Protein AF-A0A7V4HVW3-F1 (afdb_monomer)

Solvent-accessible surface area (backbone atoms only — not comparable to full-atom values): 6099 Å² total; per-residue (Å²): 90,75,37,45,55,62,37,71,52,59,66,69,57,55,30,52,50,31,41,73,73,67,72,41,77,60,75,86,51,74,64,52,60,46,49,56,20,52,52,21,42,48,50,18,51,51,40,50,52,54,52,58,45,63,77,43,50,78,86,35,41,72,56,53,45,50,53,14,54,50,30,31,54,49,13,52,50,43,32,53,48,29,62,72,75,63,51,58,67,75,52,33,66,45,56,12,51,50,41,21,51,51,12,51,51,48,39,61,54,57,69,74,50,83,132

Mean predicted aligned error: 3.51 Å

Sequence (115 aa):
MSALVPAVMPLAWMDAIHRWLGLGELPEGPIVSYLTRSLSAMYAMHGAIVYFVSLDVRRYLPVVKCLGCLAVAFGGGMLVLDAAIGMPTAWTVCEGPIVMAIGVIVLALARRLPA

Secondary structure (DSSP, 8-state):
-TT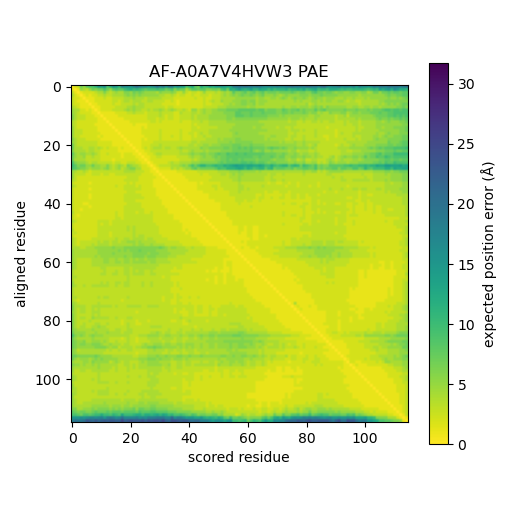HHHHHS-HHHHHHHHHHTT--SPPPSHHHHHHHHHHHHHHHHHHHHHHHHHTTTTTTHHHHHHHHHHHHHHHHHHHHHHHHHT--HHHHHHHHHHHHHHHHHHHHHHTTS--

Foldseek 3Di:
DVLQCQLPDDVVVVQVVCVVLVVHGQDDDPVSNCCRNVVSVVVVVVVVVVVVCVVPCQVCLVVLLVQLVVLLVVLVVQLVVCVVVVPDPVCSCCRSVVSNVVSVVSNVVSVVDDD

Radius of gyration: 16.68 Å; Cα contacts (8 Å, |Δi|>4): 97; chains: 1; bounding box: 31×27×46 Å

Structure (mmCIF, N/CA/C/O backbone):
data_AF-A0A7V4HVW3-F1
#
_entry.id   AF-A0A7V4HVW3-F1
#
loop_
_atom_site.group_PDB
_atom_site.id
_atom_site.type_symbol
_atom_site.label_atom_id
_atom_site.label_alt_id
_atom_site.label_comp_id
_atom_site.label_asym_id
_atom_site.label_entity_id
_atom_site.label_seq_id
_atom_site.pdbx_PDB_ins_code
_atom_site.Cartn_x
_atom_site.Cartn_y
_atom_site.Cartn_z
_atom_site.occupancy
_atom_site.B_iso_or_equiv
_atom_site.auth_seq_id
_atom_site.auth_comp_id
_atom_site.auth_asym_id
_atom_site.auth_atom_id
_atom_site.pdbx_PDB_model_num
ATOM 1 N N . MET A 1 1 ? -9.940 -6.973 -2.864 1.00 63.88 1 MET A N 1
ATOM 2 C CA . MET A 1 1 ? -9.783 -8.235 -3.627 1.00 63.88 1 MET A CA 1
ATOM 3 C C . MET A 1 1 ? -9.499 -8.027 -5.117 1.00 63.88 1 MET A C 1
ATOM 5 O O . MET A 1 1 ? -9.009 -8.956 -5.742 1.00 63.88 1 MET A O 1
ATOM 9 N N . SER A 1 2 ? -9.718 -6.835 -5.688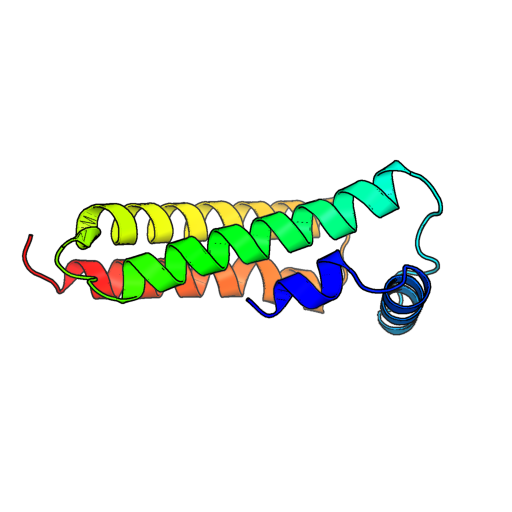 1.00 78.56 2 SER A N 1
ATOM 10 C CA . SER A 1 2 ? -9.377 -6.520 -7.091 1.00 78.56 2 SER A CA 1
ATOM 11 C C . SER A 1 2 ? -7.908 -6.787 -7.458 1.00 78.56 2 SER A C 1
ATOM 13 O O . SER A 1 2 ? -7.628 -7.177 -8.586 1.00 78.56 2 SER A O 1
ATOM 15 N N . ALA A 1 3 ? -6.985 -6.674 -6.496 1.00 89.06 3 ALA A N 1
ATOM 16 C CA . ALA A 1 3 ? -5.560 -6.967 -6.675 1.00 89.06 3 ALA A CA 1
ATOM 17 C C . ALA A 1 3 ? -5.237 -8.436 -7.042 1.00 89.06 3 ALA A C 1
ATOM 19 O O . ALA A 1 3 ? -4.127 -8.717 -7.481 1.00 89.06 3 ALA A O 1
ATOM 20 N N . LEU A 1 4 ? -6.192 -9.372 -6.939 1.00 90.56 4 LEU A N 1
ATOM 21 C CA . LEU A 1 4 ? -5.999 -10.738 -7.446 1.00 90.56 4 LEU A CA 1
ATOM 22 C C . LEU A 1 4 ? -5.848 -10.779 -8.969 1.00 90.56 4 LEU A C 1
ATOM 24 O O . LEU A 1 4 ? -5.120 -11.625 -9.476 1.00 90.56 4 LEU A O 1
ATOM 28 N N . VAL A 1 5 ? -6.500 -9.866 -9.697 1.00 92.00 5 VAL A N 1
ATOM 29 C CA . VAL A 1 5 ? -6.430 -9.843 -11.164 1.00 92.00 5 VAL A CA 1
ATOM 30 C C . VAL A 1 5 ? -4.989 -9.571 -11.628 1.00 92.00 5 VAL A C 1
ATOM 32 O O . VAL A 1 5 ? -4.455 -10.390 -12.376 1.00 92.00 5 VAL A O 1
ATOM 35 N N . PRO A 1 6 ? -4.294 -8.528 -11.128 1.00 91.25 6 PRO A N 1
ATOM 36 C CA . PRO A 1 6 ? -2.866 -8.348 -11.377 1.00 91.25 6 PRO A CA 1
ATOM 37 C C . PRO A 1 6 ? -1.960 -9.507 -10.963 1.00 91.25 6 PRO A C 1
ATOM 39 O O . PRO A 1 6 ? -0.938 -9.727 -11.606 1.00 91.25 6 PRO A O 1
ATOM 42 N N . ALA A 1 7 ? -2.326 -10.293 -9.950 1.00 93.00 7 ALA A N 1
ATOM 43 C CA . ALA A 1 7 ? -1.502 -11.425 -9.525 1.00 93.00 7 ALA A CA 1
ATOM 44 C C . ALA A 1 7 ? -1.427 -12.550 -10.576 1.00 93.00 7 ALA A C 1
ATOM 46 O O . ALA A 1 7 ? -0.433 -13.274 -10.629 1.00 93.00 7 ALA A O 1
ATOM 47 N N . VAL A 1 8 ? -2.455 -12.689 -11.420 1.00 93.12 8 VAL A N 1
ATOM 48 C CA . VAL A 1 8 ? -2.560 -13.773 -12.415 1.00 93.12 8 VAL A CA 1
ATOM 49 C C . VAL A 1 8 ? -2.560 -13.285 -13.862 1.00 93.12 8 VAL A C 1
ATOM 51 O O . VAL A 1 8 ? -2.518 -14.105 -14.777 1.00 93.12 8 VAL A O 1
ATOM 54 N N . MET A 1 9 ? -2.602 -11.970 -14.094 1.00 93.00 9 MET A N 1
ATOM 55 C CA . MET A 1 9 ? -2.677 -11.440 -15.453 1.00 93.00 9 MET A CA 1
ATOM 56 C C . MET A 1 9 ? -1.404 -11.736 -16.280 1.00 93.00 9 MET A C 1
ATOM 58 O O . MET A 1 9 ? -0.305 -11.900 -15.725 1.00 93.00 9 MET A O 1
ATOM 62 N N . PRO A 1 10 ? -1.520 -11.781 -17.621 1.00 92.56 10 PRO A N 1
ATOM 63 C CA . PRO A 1 10 ? -0.370 -11.913 -18.510 1.00 92.56 10 PRO A CA 1
ATOM 64 C C . PRO A 1 10 ? 0.622 -10.754 -18.351 1.00 92.56 10 PRO A C 1
ATOM 66 O O . PRO A 1 10 ? 0.221 -9.600 -18.217 1.00 92.56 10 PRO A O 1
ATOM 69 N N . LEU A 1 11 ? 1.926 -11.045 -18.448 1.00 90.12 11 LEU A N 1
ATOM 70 C CA . LEU A 1 11 ? 2.967 -10.008 -18.370 1.00 90.12 11 LEU A CA 1
ATOM 71 C C . LEU A 1 11 ? 2.820 -8.968 -19.494 1.00 90.12 11 LEU A C 1
ATOM 73 O O . LEU A 1 11 ? 3.046 -7.788 -19.265 1.00 90.12 11 LEU A O 1
ATOM 77 N N . ALA A 1 12 ? 2.336 -9.389 -20.667 1.00 92.38 12 ALA A N 1
ATOM 78 C CA . ALA A 1 12 ? 2.042 -8.502 -21.791 1.00 92.38 12 ALA A CA 1
ATOM 79 C C . ALA A 1 12 ? 1.018 -7.402 -21.449 1.00 92.38 12 ALA A C 1
ATOM 81 O O . ALA A 1 12 ? 1.092 -6.306 -21.993 1.00 92.38 12 ALA A O 1
ATOM 82 N N . TRP A 1 13 ? 0.069 -7.663 -20.541 1.00 94.62 13 TRP A N 1
ATOM 83 C CA . TRP A 1 13 ? -0.884 -6.638 -20.100 1.00 94.62 13 TRP A CA 1
ATOM 84 C C . TRP A 1 13 ? -0.213 -5.616 -19.182 1.00 94.62 13 TRP A C 1
ATOM 86 O O . TRP A 1 13 ? -0.454 -4.420 -19.320 1.00 94.62 13 TRP A O 1
ATOM 96 N N . MET A 1 14 ? 0.660 -6.076 -18.281 1.00 93.75 14 MET A N 1
ATOM 97 C CA . MET A 1 14 ? 1.455 -5.191 -17.423 1.00 93.75 14 MET A CA 1
ATOM 98 C C . MET A 1 14 ? 2.382 -4.306 -18.260 1.00 93.75 14 MET A C 1
ATOM 100 O O . MET A 1 14 ? 2.461 -3.106 -18.025 1.00 93.75 14 MET A O 1
ATOM 104 N N . ASP A 1 15 ? 3.029 -4.887 -19.267 1.00 95.19 15 ASP A N 1
ATOM 105 C CA . ASP A 1 15 ? 3.908 -4.186 -20.202 1.00 95.19 15 ASP A CA 1
ATOM 106 C C . ASP A 1 15 ? 3.147 -3.163 -21.065 1.00 95.19 15 ASP A C 1
ATOM 108 O O . ASP A 1 15 ? 3.576 -2.018 -21.208 1.00 95.19 15 ASP A O 1
ATOM 112 N N . ALA A 1 16 ? 1.949 -3.508 -21.549 1.00 95.38 16 ALA A N 1
ATOM 113 C CA . ALA A 1 16 ? 1.076 -2.554 -22.233 1.00 95.38 16 ALA A CA 1
ATOM 114 C C . ALA A 1 16 ? 0.705 -1.353 -21.341 1.00 95.38 16 ALA A C 1
ATOM 116 O O . ALA A 1 16 ? 0.735 -0.214 -21.809 1.00 95.38 16 ALA A O 1
ATOM 117 N N . ILE A 1 17 ? 0.402 -1.586 -20.058 1.00 92.69 17 ILE A N 1
ATOM 118 C CA . ILE A 1 17 ? 0.124 -0.515 -19.086 1.00 92.69 17 ILE A CA 1
ATOM 119 C C . ILE A 1 17 ? 1.382 0.322 -18.821 1.00 92.69 17 ILE A C 1
ATOM 121 O O . ILE A 1 17 ? 1.298 1.546 -18.807 1.00 92.69 17 ILE A O 1
ATOM 125 N N . HIS A 1 18 ? 2.543 -0.313 -18.651 1.00 93.50 18 HIS A N 1
ATOM 126 C CA . HIS A 1 18 ? 3.823 0.363 -18.425 1.00 93.50 18 HIS A CA 1
ATOM 127 C C . HIS A 1 18 ? 4.160 1.324 -19.579 1.00 93.50 18 HIS A C 1
ATOM 129 O O . HIS A 1 18 ? 4.457 2.499 -19.342 1.00 93.50 18 HIS A O 1
ATOM 135 N N . ARG A 1 19 ? 3.984 0.877 -20.832 1.00 95.19 19 ARG A N 1
ATOM 136 C CA . ARG A 1 19 ? 4.130 1.730 -22.023 1.00 95.19 19 ARG A CA 1
ATOM 137 C C . ARG A 1 19 ? 3.081 2.839 -22.080 1.00 95.19 19 ARG A C 1
ATOM 139 O O . ARG A 1 19 ? 3.428 3.982 -22.366 1.00 95.19 19 ARG A O 1
ATOM 146 N N . TRP A 1 20 ? 1.816 2.528 -21.793 1.00 93.44 20 TRP A N 1
ATOM 147 C CA . TRP A 1 20 ? 0.728 3.515 -21.795 1.00 93.44 20 TRP A CA 1
ATOM 148 C C . TRP A 1 20 ? 0.940 4.632 -20.761 1.00 93.44 20 TRP A C 1
ATOM 150 O O . TRP A 1 20 ? 0.651 5.792 -21.044 1.00 93.44 20 TRP A O 1
ATOM 160 N N . LEU A 1 21 ? 1.507 4.301 -19.599 1.00 89.62 21 LEU A N 1
ATOM 161 C CA . LEU A 1 21 ? 1.885 5.258 -18.554 1.00 89.62 21 LEU A CA 1
ATOM 162 C C . LEU A 1 21 ? 3.168 6.046 -18.872 1.00 89.62 21 LEU A C 1
ATOM 164 O O . LEU A 1 21 ? 3.563 6.902 -18.082 1.00 89.62 21 LEU A O 1
ATOM 168 N N . GLY A 1 22 ? 3.829 5.769 -20.001 1.00 91.12 22 GLY A N 1
ATOM 169 C CA . GLY A 1 22 ? 5.075 6.430 -20.389 1.00 91.12 22 GLY A CA 1
ATOM 170 C C . GLY A 1 22 ? 6.302 5.974 -19.594 1.00 91.12 22 GLY A C 1
ATOM 171 O O . GLY A 1 22 ? 7.316 6.664 -19.611 1.00 91.12 22 GLY A O 1
ATOM 172 N N . LEU A 1 23 ? 6.233 4.822 -18.916 1.00 90.31 23 LEU A N 1
ATOM 173 C CA . LEU A 1 23 ? 7.340 4.264 -18.128 1.00 90.31 23 LEU A CA 1
ATOM 174 C C . LEU A 1 23 ? 8.343 3.460 -18.981 1.00 90.31 23 LEU A C 1
ATOM 176 O O . LEU A 1 23 ? 9.378 3.024 -18.485 1.00 90.31 23 LEU A O 1
ATOM 180 N N . GLY A 1 24 ? 8.057 3.282 -20.274 1.00 92.44 24 GLY A N 1
ATOM 181 C CA . GLY A 1 24 ? 8.892 2.533 -21.214 1.00 92.44 24 GLY A CA 1
ATOM 182 C C . GLY A 1 24 ? 8.500 1.061 -21.302 1.00 92.44 24 GLY A C 1
ATOM 183 O O . GLY A 1 24 ? 7.353 0.697 -21.047 1.00 92.44 24 GLY A O 1
ATOM 184 N N . GLU A 1 25 ? 9.439 0.204 -21.690 1.00 93.44 25 GLU A N 1
ATOM 185 C CA . GLU A 1 25 ? 9.219 -1.246 -21.734 1.00 93.44 25 GLU A CA 1
ATOM 186 C C . GLU A 1 25 ? 9.372 -1.848 -20.342 1.00 93.44 25 GLU A C 1
ATOM 188 O O . GLU A 1 25 ? 10.252 -1.443 -19.577 1.00 93.44 25 GLU A O 1
ATOM 193 N N . LEU A 1 26 ? 8.506 -2.801 -19.996 1.00 92.94 26 LEU A N 1
ATOM 194 C CA . LEU A 1 26 ? 8.628 -3.491 -18.721 1.00 92.94 26 LEU A CA 1
ATOM 195 C C . LEU A 1 26 ? 9.891 -4.370 -18.746 1.00 92.94 26 LEU A C 1
ATOM 197 O O . LEU A 1 26 ? 10.004 -5.219 -19.631 1.00 92.94 26 LEU A O 1
ATOM 201 N N . PRO A 1 27 ? 10.825 -4.224 -17.787 1.00 92.31 27 PRO A N 1
ATOM 202 C CA . PRO A 1 27 ? 12.057 -4.999 -17.814 1.00 92.31 27 PRO A CA 1
ATOM 203 C C . PRO A 1 27 ? 11.784 -6.504 -17.750 1.00 92.31 27 PRO A C 1
ATOM 205 O O . PRO A 1 27 ? 11.036 -6.988 -16.894 1.00 92.31 27 PRO A O 1
ATOM 208 N N . GLU A 1 28 ? 12.418 -7.258 -18.644 1.00 87.06 28 GLU A N 1
ATOM 209 C CA . GLU A 1 28 ? 12.293 -8.710 -18.669 1.00 87.06 28 GLU A CA 1
ATOM 210 C C . GLU A 1 28 ? 13.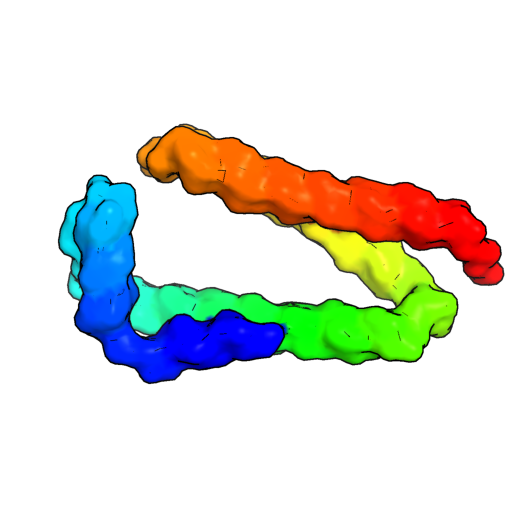168 -9.355 -17.590 1.00 87.06 28 GLU A C 1
ATOM 212 O O . GLU A 1 28 ? 14.338 -9.021 -17.407 1.00 87.06 28 GLU A O 1
ATOM 217 N N . GLY A 1 29 ? 12.599 -10.311 -16.856 1.00 92.06 29 GLY A N 1
ATOM 218 C CA . GLY A 1 29 ? 13.353 -11.102 -15.893 1.00 92.06 29 GLY A CA 1
ATOM 219 C C . GLY A 1 29 ? 12.475 -11.803 -14.854 1.00 92.06 29 GLY A C 1
ATOM 220 O O . GLY A 1 29 ? 11.389 -11.310 -14.520 1.00 92.06 29 GLY A O 1
ATOM 221 N N . PRO A 1 30 ? 12.944 -12.928 -14.277 1.00 93.50 30 PRO A N 1
ATOM 222 C CA . PRO A 1 30 ? 12.187 -13.665 -13.264 1.00 93.50 30 PRO A CA 1
ATOM 223 C C . PRO A 1 30 ? 11.802 -12.803 -12.056 1.00 93.50 30 PRO A C 1
ATOM 225 O O . PRO A 1 30 ? 10.704 -12.943 -11.524 1.00 93.50 30 PRO A O 1
ATOM 228 N N . ILE A 1 31 ? 12.675 -11.872 -11.650 1.00 95.75 31 ILE A N 1
ATOM 229 C CA . ILE A 1 31 ? 12.439 -11.021 -10.479 1.00 95.75 31 ILE A CA 1
ATOM 230 C C . ILE A 1 31 ? 11.285 -10.033 -10.686 1.00 95.75 31 ILE A C 1
ATOM 232 O O . ILE A 1 31 ? 10.467 -9.866 -9.787 1.00 95.75 31 ILE A O 1
ATOM 236 N N . VAL A 1 32 ? 11.154 -9.435 -11.874 1.00 93.69 32 VAL A N 1
ATOM 237 C CA . VAL A 1 32 ? 10.063 -8.493 -12.187 1.00 93.69 32 VAL A CA 1
ATOM 238 C C . VAL A 1 32 ? 8.729 -9.229 -12.204 1.00 93.69 32 VAL A C 1
ATOM 240 O O . VAL A 1 32 ? 7.754 -8.797 -11.584 1.00 93.69 32 VAL A O 1
ATOM 243 N N . SER A 1 33 ? 8.704 -10.397 -12.850 1.00 92.06 33 SER A N 1
ATOM 244 C CA . SER A 1 33 ? 7.540 -11.282 -12.883 1.00 92.06 33 SER A CA 1
ATOM 245 C C . SER A 1 33 ? 7.104 -11.723 -11.481 1.00 92.06 33 SER A C 1
ATOM 247 O O . SER A 1 33 ? 5.903 -11.728 -11.194 1.00 92.06 33 SER A O 1
ATOM 249 N N . TYR A 1 34 ? 8.066 -12.062 -10.620 1.00 94.00 34 TYR A N 1
ATOM 250 C CA . TYR A 1 34 ? 7.826 -12.459 -9.238 1.00 94.00 34 TYR A CA 1
ATOM 251 C C . TYR A 1 34 ? 7.309 -11.296 -8.387 1.00 94.00 34 TYR A C 1
ATOM 253 O O . TYR A 1 34 ? 6.264 -11.434 -7.750 1.00 94.00 34 TYR A O 1
ATOM 261 N N . LEU A 1 35 ? 7.997 -10.149 -8.378 1.00 95.06 35 LEU A N 1
ATOM 262 C CA . LEU A 1 35 ? 7.650 -9.004 -7.530 1.00 95.06 35 LEU A CA 1
ATOM 263 C C . LEU A 1 35 ? 6.272 -8.436 -7.881 1.00 95.06 35 LEU A C 1
ATOM 265 O O . LEU A 1 35 ? 5.446 -8.273 -6.991 1.00 95.06 35 LEU A O 1
ATOM 269 N N . THR A 1 36 ? 5.973 -8.217 -9.163 1.00 93.62 36 THR A N 1
ATOM 270 C CA . THR A 1 36 ? 4.671 -7.666 -9.597 1.00 93.62 36 THR A CA 1
ATOM 271 C C . THR A 1 36 ? 3.488 -8.545 -9.173 1.00 93.62 36 THR A C 1
ATOM 273 O O . THR A 1 36 ? 2.478 -8.045 -8.666 1.00 93.62 36 THR A O 1
ATOM 276 N N . ARG A 1 37 ? 3.620 -9.872 -9.305 1.00 94.50 37 ARG A N 1
ATOM 277 C CA . ARG A 1 37 ? 2.567 -10.832 -8.938 1.00 94.50 37 ARG A CA 1
ATOM 278 C C . ARG A 1 37 ? 2.465 -11.047 -7.435 1.00 94.50 37 ARG A C 1
ATOM 280 O O . ARG A 1 37 ? 1.363 -11.002 -6.889 1.00 94.50 37 ARG A O 1
ATOM 287 N N . SER A 1 38 ? 3.595 -11.268 -6.766 1.00 95.75 38 SER A N 1
ATOM 288 C CA . SER A 1 38 ? 3.621 -11.484 -5.315 1.00 95.75 38 SER A CA 1
ATOM 289 C C . SER A 1 38 ? 3.149 -10.247 -4.553 1.00 95.75 38 SER A C 1
ATOM 291 O O . SER A 1 38 ? 2.382 -10.389 -3.602 1.00 95.75 38 SER A O 1
ATOM 293 N N . LEU A 1 39 ? 3.500 -9.039 -5.008 1.00 95.69 39 LEU A N 1
ATOM 294 C CA . LEU A 1 39 ? 3.013 -7.790 -4.423 1.00 95.69 39 LEU A CA 1
ATOM 295 C C . LEU A 1 39 ? 1.494 -7.653 -4.578 1.00 95.69 39 LEU A C 1
ATOM 297 O O . LEU A 1 39 ? 0.789 -7.337 -3.622 1.00 95.69 39 LEU A O 1
ATOM 301 N N . SER A 1 40 ? 0.969 -7.983 -5.756 1.00 96.44 40 SER A N 1
ATOM 302 C CA . SER A 1 40 ? -0.474 -7.994 -6.010 1.00 96.44 40 SER A CA 1
ATOM 303 C C . SER A 1 40 ? -1.211 -9.004 -5.118 1.00 96.44 40 SER A C 1
ATOM 305 O O . SER A 1 40 ? -2.250 -8.686 -4.531 1.00 96.44 40 SER A O 1
ATOM 307 N N . ALA A 1 41 ? -0.647 -10.203 -4.939 1.00 96.12 41 ALA A N 1
ATOM 308 C CA . ALA A 1 41 ? -1.174 -11.211 -4.020 1.00 96.12 41 ALA A CA 1
ATOM 309 C C . ALA A 1 41 ? -1.121 -10.744 -2.551 1.00 96.12 41 ALA A C 1
ATOM 311 O O . ALA A 1 41 ? -2.094 -10.924 -1.815 1.00 96.12 41 ALA A O 1
ATOM 312 N N . MET A 1 42 ? -0.037 -10.077 -2.141 1.00 96.50 42 MET A N 1
ATOM 313 C CA . MET A 1 42 ? 0.099 -9.464 -0.817 1.00 96.50 42 MET A CA 1
ATOM 314 C C . MET A 1 42 ? -0.992 -8.409 -0.583 1.00 96.50 42 MET A C 1
ATOM 316 O O . MET A 1 42 ? -1.645 -8.425 0.460 1.00 96.50 42 MET A O 1
ATOM 320 N N . TYR A 1 43 ? -1.263 -7.539 -1.561 1.00 95.31 43 TYR A N 1
ATOM 321 C CA . TYR A 1 43 ? -2.348 -6.556 -1.470 1.00 95.31 43 TYR A CA 1
ATOM 322 C C . TYR A 1 43 ? -3.735 -7.200 -1.433 1.00 95.31 43 TYR A C 1
ATOM 324 O O . TYR A 1 43 ? -4.616 -6.719 -0.715 1.00 95.31 43 TYR A O 1
ATOM 332 N N . ALA A 1 44 ? -3.949 -8.301 -2.153 1.00 96.38 44 ALA A N 1
ATOM 333 C CA . ALA A 1 44 ? -5.195 -9.055 -2.067 1.00 96.38 44 ALA A CA 1
ATOM 334 C C . ALA A 1 44 ? -5.408 -9.650 -0.666 1.00 96.38 44 ALA A C 1
ATOM 336 O O . ALA A 1 44 ? -6.495 -9.493 -0.102 1.00 96.38 44 ALA A O 1
ATOM 337 N N . MET A 1 45 ? -4.371 -10.272 -0.098 1.00 96.62 45 MET A N 1
ATOM 338 C CA . MET A 1 45 ? -4.381 -10.812 1.262 1.00 96.62 45 MET A CA 1
ATOM 339 C C . MET A 1 45 ? -4.597 -9.707 2.304 1.00 96.62 45 MET A C 1
ATOM 341 O O . MET A 1 45 ? -5.486 -9.826 3.146 1.00 96.62 45 MET A O 1
ATOM 345 N N . HIS A 1 46 ? -3.849 -8.604 2.219 1.00 95.94 46 HIS A N 1
ATOM 346 C CA . HIS A 1 46 ? -4.025 -7.446 3.096 1.00 95.94 46 HIS A CA 1
ATOM 347 C C . HIS A 1 46 ? -5.454 -6.893 3.006 1.00 95.94 46 HIS A C 1
ATOM 349 O O . HIS A 1 46 ? -6.100 -6.663 4.025 1.00 95.94 46 HIS A O 1
ATOM 355 N N . GLY A 1 47 ? -5.997 -6.767 1.793 1.00 95.44 47 GLY A N 1
ATOM 356 C CA . GLY A 1 47 ? -7.383 -6.357 1.585 1.00 95.44 47 GLY A CA 1
ATOM 357 C C . GLY A 1 47 ? -8.401 -7.305 2.226 1.00 95.44 47 GLY A C 1
ATOM 358 O O . GLY A 1 47 ? -9.405 -6.832 2.749 1.00 95.44 47 GLY A O 1
ATOM 359 N N . ALA A 1 48 ? -8.154 -8.619 2.230 1.00 96.81 48 ALA A N 1
ATOM 360 C CA . ALA A 1 48 ? -9.013 -9.587 2.915 1.00 96.81 48 ALA A CA 1
ATOM 361 C C . ALA A 1 48 ? -8.974 -9.412 4.443 1.00 96.81 48 ALA A C 1
ATOM 363 O O . ALA A 1 48 ? -10.021 -9.461 5.086 1.00 96.81 48 ALA A O 1
ATOM 364 N N . ILE A 1 49 ? -7.796 -9.136 5.016 1.00 96.38 49 ILE A N 1
ATOM 365 C CA . ILE A 1 49 ? -7.643 -8.836 6.450 1.00 96.38 49 ILE A CA 1
ATOM 366 C C . ILE A 1 49 ? -8.405 -7.558 6.812 1.00 96.38 49 ILE A C 1
ATOM 368 O O . ILE A 1 49 ? -9.200 -7.563 7.751 1.00 96.38 49 ILE A O 1
ATOM 372 N N . VAL A 1 50 ? -8.208 -6.478 6.049 1.00 96.31 50 VAL A N 1
ATOM 373 C CA . VAL A 1 50 ? -8.907 -5.201 6.272 1.00 96.31 50 VAL A CA 1
ATOM 374 C C . VAL A 1 50 ? -10.421 -5.380 6.141 1.00 96.31 50 VAL A C 1
ATOM 376 O O . VAL A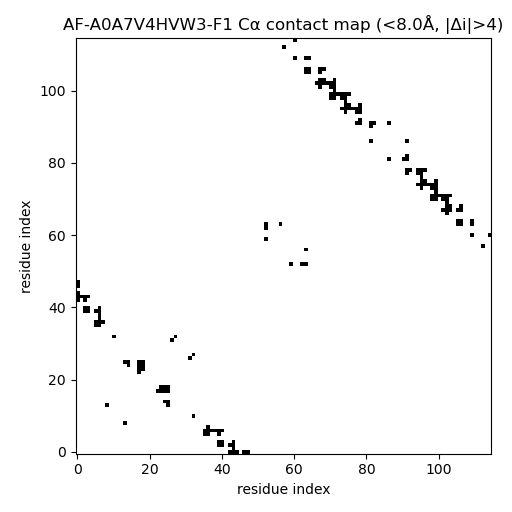 1 50 ? -11.173 -4.875 6.973 1.00 96.31 50 VAL A O 1
ATOM 379 N N . TYR A 1 51 ? -10.875 -6.144 5.143 1.00 96.94 51 TYR A N 1
ATOM 380 C CA . TYR A 1 51 ? -12.289 -6.465 4.968 1.00 96.94 51 TYR A CA 1
ATOM 381 C C . TYR A 1 51 ? -12.852 -7.239 6.164 1.00 96.94 51 TYR A C 1
ATOM 383 O O . TYR A 1 51 ? -13.880 -6.845 6.708 1.00 96.94 51 TYR A O 1
ATOM 391 N N . PHE A 1 52 ? -12.162 -8.279 6.636 1.00 97.56 52 PHE A N 1
ATOM 392 C CA . PHE A 1 52 ? -12.585 -9.042 7.810 1.00 97.56 52 PHE A CA 1
ATOM 393 C C . PHE A 1 52 ? -12.676 -8.165 9.068 1.00 97.56 52 PHE A C 1
ATOM 395 O O . PHE A 1 52 ? -13.686 -8.191 9.769 1.00 97.56 52 PHE A O 1
ATOM 402 N N . VAL A 1 53 ? -11.662 -7.331 9.320 1.00 97.25 53 VAL A N 1
ATOM 403 C CA . VAL A 1 53 ? -11.648 -6.379 10.445 1.00 97.25 53 VAL A CA 1
ATOM 404 C C . VAL A 1 53 ? -12.816 -5.390 10.359 1.00 97.25 53 VAL A C 1
ATOM 406 O O . VAL A 1 53 ? -13.383 -5.017 11.386 1.00 97.25 53 VAL A O 1
ATOM 409 N N . SER A 1 54 ? -13.217 -4.994 9.148 1.00 96.06 54 SER A N 1
ATOM 410 C CA . SER A 1 54 ? -14.344 -4.078 8.942 1.00 96.06 54 SER A CA 1
ATOM 411 C C . SER A 1 54 ? -15.707 -4.663 9.337 1.00 96.06 54 SER A C 1
ATOM 413 O O . SER A 1 54 ? -16.630 -3.892 9.594 1.00 96.06 54 SER A O 1
ATOM 415 N N . LEU A 1 55 ? -15.834 -5.994 9.445 1.00 97.69 55 LEU A N 1
ATOM 416 C CA . LEU A 1 55 ? -17.088 -6.654 9.835 1.00 97.69 55 LEU A CA 1
ATOM 417 C C . LEU A 1 55 ? -17.454 -6.412 11.308 1.00 97.69 55 LEU A C 1
ATOM 419 O O . LEU A 1 55 ? -18.633 -6.438 11.649 1.00 97.69 55 LEU A O 1
ATOM 423 N N . ASP A 1 56 ? -16.469 -6.155 12.177 1.00 96.75 56 ASP A N 1
ATOM 424 C CA . ASP A 1 56 ? -16.694 -5.828 13.591 1.00 96.75 56 ASP A CA 1
ATOM 425 C C . ASP A 1 56 ? -15.639 -4.838 14.113 1.00 96.75 56 ASP A C 1
ATOM 427 O O . ASP A 1 56 ? -14.713 -5.161 14.863 1.00 96.75 56 ASP A O 1
ATOM 431 N N . VAL A 1 57 ? -15.795 -3.581 13.702 1.00 95.75 57 VAL A N 1
ATOM 432 C CA . VAL A 1 57 ? -14.863 -2.490 14.029 1.00 95.75 57 VAL A CA 1
ATOM 433 C C . VAL A 1 57 ? -14.717 -2.269 15.537 1.00 95.75 57 VAL A C 1
ATOM 435 O O . VAL A 1 57 ? -13.636 -1.899 15.988 1.00 95.75 57 VAL A O 1
ATOM 438 N N . ARG A 1 58 ? -15.779 -2.478 16.329 1.00 95.00 58 ARG A N 1
ATOM 439 C CA . ARG A 1 58 ? -15.736 -2.248 17.784 1.00 95.00 58 ARG A CA 1
ATOM 440 C C . ARG A 1 58 ? -14.869 -3.294 18.466 1.00 95.00 58 ARG A C 1
ATOM 442 O O . ARG A 1 58 ? -13.972 -2.937 19.224 1.00 95.00 58 ARG A O 1
ATOM 449 N N . ARG A 1 59 ? -15.082 -4.571 18.143 1.00 96.06 59 ARG A N 1
ATOM 450 C CA . ARG A 1 59 ? -14.263 -5.666 18.670 1.00 96.06 59 ARG A CA 1
ATOM 451 C C . ARG A 1 59 ? -12.801 -5.550 18.246 1.00 96.06 59 ARG A C 1
ATOM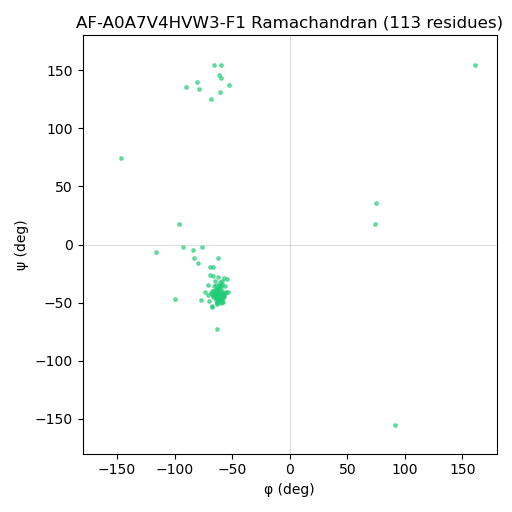 453 O O . ARG A 1 59 ? -11.907 -5.829 19.040 1.00 96.06 59 ARG A O 1
ATOM 460 N N . TYR A 1 60 ? -12.554 -5.131 17.006 1.00 96.88 60 TYR A N 1
ATOM 461 C CA . TYR A 1 60 ? -11.208 -5.022 16.442 1.00 96.88 60 TYR A CA 1
ATOM 462 C C . TYR A 1 60 ? -10.607 -3.612 16.535 1.00 96.88 60 TYR A C 1
ATOM 464 O O . TYR A 1 60 ? -9.621 -3.321 15.858 1.00 96.88 60 TYR A O 1
ATOM 472 N N . LEU A 1 61 ? -11.139 -2.734 17.390 1.00 95.94 61 LEU A N 1
ATOM 473 C CA . LEU A 1 61 ? -10.724 -1.330 17.463 1.00 95.94 61 LEU A CA 1
ATOM 474 C C . LEU A 1 61 ? -9.205 -1.123 17.663 1.00 95.94 61 LEU A C 1
ATOM 476 O O . LEU A 1 61 ? -8.644 -0.248 16.994 1.00 95.94 61 LEU A O 1
ATOM 480 N N . PRO A 1 62 ? -8.490 -1.907 18.501 1.00 96.81 62 PRO A N 1
ATOM 481 C CA . PRO A 1 62 ? -7.031 -1.807 18.595 1.00 96.81 62 PRO A CA 1
ATOM 482 C C . PRO A 1 62 ? -6.321 -2.116 17.268 1.00 96.81 62 PRO A C 1
ATOM 484 O O . PRO A 1 62 ? -5.375 -1.423 16.895 1.00 96.81 62 PRO A O 1
ATOM 487 N N . VAL A 1 63 ? -6.812 -3.111 16.521 1.00 97.50 63 VAL A N 1
ATOM 488 C CA . VAL A 1 63 ? -6.275 -3.491 15.205 1.00 97.50 63 VAL A CA 1
ATOM 489 C C . VAL A 1 63 ? -6.554 -2.395 14.182 1.00 97.50 63 VAL A C 1
ATOM 491 O O . VAL A 1 63 ?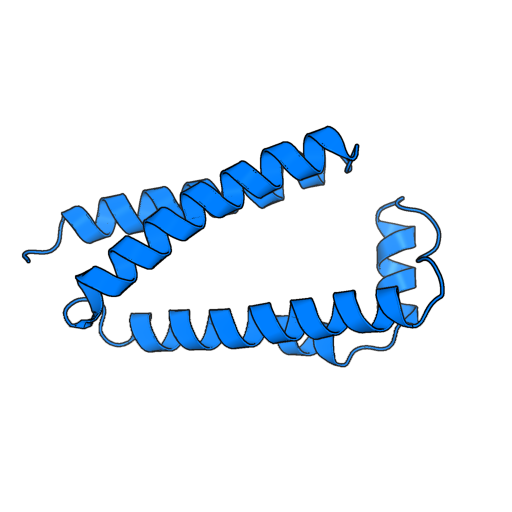 -5.655 -2.027 13.435 1.00 97.50 63 VAL A O 1
ATOM 494 N N . VAL A 1 64 ? -7.752 -1.806 14.191 1.00 97.75 64 VAL A N 1
ATOM 495 C CA . VAL A 1 64 ? -8.110 -0.675 13.316 1.00 97.75 64 VAL A CA 1
ATOM 496 C C . VAL A 1 64 ? -7.183 0.519 13.550 1.00 97.75 64 VAL A C 1
ATOM 498 O O . VAL A 1 64 ? -6.695 1.115 12.590 1.00 97.75 64 VAL A O 1
ATOM 501 N N . LYS A 1 65 ? -6.882 0.847 14.814 1.00 97.56 65 LYS A N 1
ATOM 502 C CA . LYS A 1 65 ? -5.917 1.908 15.152 1.00 97.56 65 LYS A CA 1
ATOM 503 C C . LYS A 1 65 ? -4.510 1.566 14.652 1.00 97.56 65 LYS A C 1
ATOM 505 O O . LYS A 1 65 ? -3.857 2.420 14.061 1.00 97.56 65 LYS A O 1
ATOM 510 N N . CYS A 1 66 ? -4.064 0.325 14.834 1.00 98.06 66 CYS A N 1
ATOM 511 C CA . CYS A 1 66 ? -2.774 -0.135 14.321 1.00 98.06 66 CYS A CA 1
ATOM 512 C C . CYS A 1 66 ? -2.693 -0.014 12.788 1.00 98.06 66 CYS A C 1
ATOM 514 O O . CYS A 1 66 ? -1.776 0.624 12.274 1.00 98.06 66 CYS A O 1
ATOM 516 N N . LEU A 1 67 ? -3.692 -0.533 12.066 1.00 97.62 67 LEU A N 1
ATOM 517 C CA . LEU A 1 67 ? -3.784 -0.448 10.604 1.00 97.62 67 LEU A CA 1
ATOM 518 C C . LEU A 1 67 ? -3.805 1.007 10.117 1.00 97.62 67 LEU A C 1
ATOM 520 O O . LEU A 1 67 ? -3.132 1.330 9.143 1.00 97.62 67 LEU A O 1
ATOM 524 N N . GLY A 1 68 ? -4.517 1.897 10.813 1.00 97.88 68 GLY A N 1
ATOM 525 C CA . GLY A 1 68 ? -4.516 3.329 10.515 1.00 97.88 68 GLY A CA 1
ATOM 526 C C . GLY A 1 68 ? -3.131 3.969 10.663 1.00 97.88 68 GLY A C 1
ATOM 527 O O . GLY A 1 68 ? -2.684 4.669 9.758 1.00 97.88 68 GLY A O 1
ATOM 528 N N . CYS A 1 69 ? -2.416 3.694 11.761 1.00 98.31 69 CYS A N 1
ATOM 529 C CA . CYS A 1 69 ? -1.044 4.183 11.959 1.00 98.31 69 CYS A CA 1
ATOM 530 C C . CYS A 1 69 ? -0.079 3.639 10.897 1.00 98.31 69 CYS A C 1
ATOM 532 O O . CYS A 1 69 ? 0.714 4.401 10.342 1.00 98.31 69 CYS A O 1
ATOM 534 N N . LEU A 1 70 ? -0.167 2.341 10.594 1.00 98.00 70 LEU A N 1
ATOM 535 C CA . LEU A 1 70 ? 0.650 1.702 9.563 1.00 98.00 70 LEU A CA 1
ATOM 536 C C . LEU A 1 70 ? 0.366 2.286 8.178 1.00 98.00 70 LEU A C 1
ATOM 538 O O . LEU A 1 70 ? 1.311 2.521 7.436 1.00 98.00 70 LEU A O 1
ATOM 542 N N . ALA A 1 71 ? -0.891 2.588 7.843 1.00 97.81 71 ALA A N 1
ATOM 543 C CA . ALA A 1 71 ? -1.241 3.235 6.580 1.00 97.81 71 ALA A CA 1
ATOM 544 C C . ALA A 1 71 ? -0.623 4.638 6.458 1.00 97.81 71 ALA A C 1
ATOM 546 O O . ALA A 1 71 ? -0.074 4.973 5.411 1.00 97.81 71 ALA A O 1
ATOM 547 N N . VAL A 1 72 ? -0.638 5.440 7.531 1.00 98.38 72 VAL A N 1
ATOM 548 C CA . VAL A 1 72 ? 0.025 6.758 7.536 1.00 98.38 72 VAL A CA 1
ATOM 549 C C . VAL A 1 72 ? 1.534 6.620 7.336 1.00 98.38 72 VAL A C 1
ATOM 551 O O . VAL A 1 72 ? 2.103 7.304 6.488 1.00 98.38 72 VAL A O 1
ATOM 554 N N . ALA A 1 73 ? 2.181 5.720 8.079 1.00 98.19 73 ALA A N 1
ATOM 555 C CA . ALA A 1 73 ? 3.617 5.490 7.947 1.00 98.19 73 ALA A CA 1
ATOM 556 C C . ALA A 1 73 ? 3.990 4.964 6.549 1.00 98.19 73 ALA A C 1
ATOM 558 O O . ALA A 1 73 ? 4.925 5.467 5.929 1.00 98.19 73 ALA A O 1
ATOM 559 N N . PHE A 1 74 ? 3.232 3.993 6.033 1.00 97.00 74 PHE A N 1
ATOM 560 C CA . PHE A 1 74 ? 3.454 3.396 4.720 1.00 97.00 74 PHE A CA 1
ATOM 561 C C . PHE A 1 74 ? 3.267 4.413 3.594 1.00 97.00 74 PHE A C 1
ATOM 563 O O . PHE A 1 74 ? 4.141 4.532 2.742 1.00 97.00 74 PHE A O 1
ATOM 570 N N . GLY A 1 75 ? 2.179 5.188 3.605 1.00 97.25 75 GLY A N 1
ATOM 571 C CA . GLY A 1 75 ? 1.951 6.202 2.578 1.00 97.25 75 GLY A CA 1
ATOM 572 C C . GLY A 1 75 ? 3.014 7.309 2.596 1.00 97.25 75 GLY A C 1
ATOM 573 O O . GLY A 1 75 ? 3.446 7.753 1.535 1.00 97.25 75 GLY A O 1
ATOM 574 N N . GLY A 1 76 ? 3.517 7.688 3.778 1.00 97.44 76 GLY A N 1
ATOM 575 C CA . GLY A 1 76 ? 4.659 8.601 3.890 1.00 97.44 76 GLY A CA 1
ATOM 576 C C . GLY A 1 76 ? 5.944 8.002 3.312 1.00 97.44 76 GLY A C 1
ATOM 577 O O . GLY A 1 76 ? 6.666 8.679 2.586 1.00 97.44 76 GLY A O 1
ATOM 578 N N . GLY A 1 77 ? 6.198 6.718 3.580 1.00 97.25 77 GLY A N 1
ATOM 579 C CA . GLY A 1 77 ? 7.320 5.981 2.999 1.00 97.25 77 GLY A CA 1
ATOM 580 C C . GLY A 1 77 ? 7.249 5.891 1.473 1.00 97.25 77 GLY A C 1
ATOM 581 O O . GLY A 1 77 ? 8.247 6.168 0.813 1.00 97.25 77 GLY A O 1
ATOM 582 N N . MET A 1 78 ? 6.075 5.575 0.916 1.00 96.38 78 MET A N 1
ATOM 583 C CA . MET A 1 78 ? 5.849 5.530 -0.536 1.00 96.38 78 MET A CA 1
ATOM 584 C C . MET A 1 78 ? 6.081 6.893 -1.183 1.00 96.38 78 MET A C 1
ATOM 586 O O . MET A 1 78 ? 6.821 6.979 -2.153 1.00 96.38 78 MET A O 1
ATOM 590 N N . LEU A 1 79 ? 5.552 7.972 -0.596 1.00 96.44 79 LEU A N 1
ATOM 591 C CA . LEU A 1 79 ? 5.766 9.326 -1.111 1.00 96.44 79 LEU A CA 1
ATOM 592 C C . LEU A 1 79 ? 7.261 9.680 -1.203 1.00 96.44 79 LEU A C 1
ATOM 594 O O . LEU A 1 79 ? 7.706 10.253 -2.198 1.00 96.44 79 LEU A O 1
ATOM 598 N N . VAL A 1 80 ? 8.038 9.338 -0.170 1.00 96.88 80 VAL A N 1
ATOM 599 C CA . VAL A 1 80 ? 9.492 9.562 -0.156 1.00 96.88 80 VAL A CA 1
ATOM 600 C C . VAL A 1 80 ? 10.194 8.688 -1.196 1.00 96.88 80 VAL A C 1
ATOM 602 O O . VAL A 1 80 ? 11.069 9.181 -1.905 1.00 96.88 80 VAL A O 1
ATOM 605 N N . LEU A 1 81 ? 9.816 7.412 -1.299 1.00 97.00 81 LEU A N 1
ATOM 606 C CA . LEU A 1 81 ? 10.403 6.474 -2.253 1.00 97.00 81 LEU A CA 1
ATOM 607 C C . LEU A 1 81 ? 10.151 6.910 -3.701 1.00 97.00 81 LEU A C 1
ATOM 609 O O . LEU A 1 81 ? 11.104 7.015 -4.467 1.00 97.00 81 LEU A O 1
ATOM 613 N N . ASP A 1 82 ? 8.902 7.217 -4.047 1.00 95.50 82 ASP A N 1
ATOM 614 C CA . ASP A 1 82 ? 8.485 7.654 -5.381 1.00 95.50 82 ASP A CA 1
ATOM 615 C C . ASP A 1 82 ? 9.234 8.911 -5.819 1.00 95.50 82 ASP A C 1
ATOM 617 O O . ASP A 1 82 ? 9.704 9.006 -6.956 1.00 95.50 82 ASP A O 1
ATOM 621 N N . ALA A 1 83 ? 9.383 9.872 -4.902 1.00 95.25 83 ALA A N 1
ATOM 622 C CA . ALA A 1 83 ? 10.165 11.076 -5.142 1.00 95.25 83 ALA A CA 1
ATOM 623 C C . ALA A 1 83 ? 11.657 10.761 -5.346 1.00 95.25 83 ALA A C 1
ATOM 625 O O . ALA A 1 83 ? 12.292 11.356 -6.216 1.00 95.25 83 ALA A O 1
ATOM 626 N N . ALA A 1 84 ? 12.217 9.822 -4.577 1.00 96.81 84 ALA A N 1
ATOM 627 C CA . ALA A 1 84 ? 13.630 9.455 -4.651 1.00 96.81 84 ALA A CA 1
ATOM 628 C C . ALA A 1 84 ? 13.997 8.695 -5.936 1.00 96.81 84 ALA A C 1
ATOM 630 O O . ALA A 1 84 ? 15.097 8.885 -6.454 1.00 96.81 84 ALA A O 1
ATOM 631 N N . ILE A 1 85 ? 13.100 7.850 -6.454 1.00 94.94 85 ILE A N 1
ATOM 632 C CA . ILE A 1 85 ? 13.344 7.057 -7.673 1.00 94.94 85 ILE A CA 1
ATOM 633 C C . ILE A 1 85 ? 12.855 7.743 -8.955 1.00 94.94 85 ILE A C 1
ATOM 635 O O . ILE A 1 85 ? 13.053 7.209 -10.044 1.00 94.94 85 ILE A O 1
ATOM 639 N N . GLY A 1 86 ? 12.239 8.923 -8.841 1.00 92.62 86 GLY A N 1
ATOM 640 C CA . GLY A 1 86 ? 11.796 9.714 -9.988 1.00 92.62 86 GLY A CA 1
ATOM 641 C C . GLY A 1 86 ? 10.541 9.171 -10.672 1.00 92.62 86 GLY A C 1
ATOM 642 O O . GLY A 1 86 ? 10.435 9.262 -11.895 1.00 92.62 86 GLY A O 1
ATOM 643 N N . MET A 1 87 ? 9.593 8.613 -9.907 1.00 94.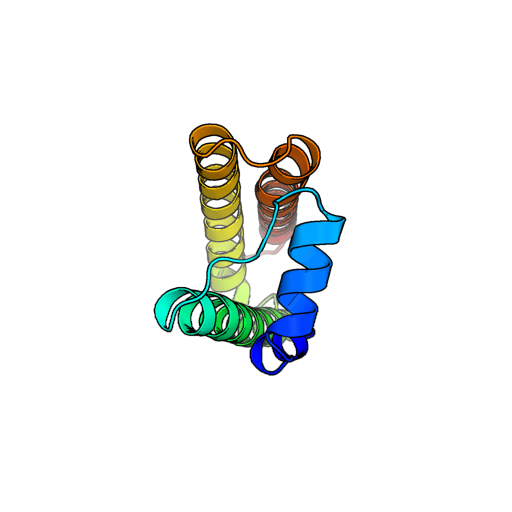25 87 MET A N 1
ATOM 644 C CA . MET A 1 87 ? 8.283 8.223 -10.446 1.00 94.25 87 MET A CA 1
ATOM 645 C C . MET A 1 87 ? 7.542 9.435 -11.046 1.00 94.25 87 MET A C 1
ATOM 647 O O . MET A 1 87 ? 7.778 10.577 -10.633 1.00 94.25 87 MET A O 1
ATOM 651 N N . PRO A 1 88 ? 6.619 9.221 -12.008 1.00 93.31 88 PRO A N 1
ATOM 652 C CA . PRO A 1 88 ? 5.824 10.302 -12.583 1.00 93.31 88 PRO A CA 1
ATOM 653 C C . PRO A 1 88 ? 5.116 11.128 -11.508 1.00 93.31 88 PRO A C 1
ATOM 655 O O . PRO A 1 88 ? 4.504 10.574 -10.600 1.00 93.31 88 PRO A O 1
ATOM 658 N N . THR A 1 89 ? 5.108 12.457 -11.645 1.00 92.38 89 THR A N 1
ATOM 659 C CA . THR A 1 89 ? 4.577 13.358 -10.605 1.00 92.38 89 THR A CA 1
ATOM 660 C C . THR A 1 89 ? 3.140 13.030 -10.208 1.00 92.38 89 THR A C 1
ATOM 662 O O . THR A 1 89 ? 2.820 13.042 -9.024 1.00 92.38 89 THR A O 1
ATOM 665 N N . ALA A 1 90 ? 2.284 12.698 -11.181 1.00 91.94 90 ALA A N 1
ATOM 666 C CA . ALA A 1 90 ? 0.902 12.299 -10.922 1.00 91.94 90 ALA A CA 1
ATOM 667 C C . ALA A 1 90 ? 0.808 11.027 -10.059 1.00 91.94 90 ALA A C 1
ATOM 669 O O . ALA A 1 90 ? -0.087 10.924 -9.228 1.00 91.94 90 ALA A O 1
ATOM 670 N N . TRP A 1 91 ? 1.742 10.085 -10.220 1.00 91.69 91 TRP A N 1
ATOM 671 C CA . TRP A 1 91 ? 1.832 8.881 -9.396 1.00 91.69 91 TRP A CA 1
ATOM 672 C C . TRP A 1 91 ? 2.229 9.240 -7.961 1.00 91.69 91 TRP A C 1
ATOM 674 O O . TRP A 1 91 ? 1.480 8.958 -7.026 1.00 91.69 91 TRP A O 1
ATOM 684 N N . THR A 1 92 ? 3.333 9.976 -7.808 1.00 93.94 92 THR A N 1
ATOM 685 C CA . THR A 1 92 ? 3.907 10.384 -6.516 1.00 93.94 92 THR A CA 1
ATOM 686 C C . THR A 1 92 ? 2.915 11.156 -5.640 1.00 93.94 92 THR A C 1
ATOM 688 O O . THR A 1 92 ? 2.839 10.935 -4.432 1.00 93.94 92 THR A O 1
ATOM 691 N N . VAL A 1 93 ? 2.125 12.068 -6.223 1.00 93.25 93 VAL A N 1
ATOM 692 C CA . VAL A 1 93 ? 1.156 12.877 -5.455 1.00 93.25 93 VAL A CA 1
ATOM 693 C C . VAL A 1 93 ? -0.140 12.135 -5.133 1.00 93.25 93 VAL A C 1
ATOM 695 O O . VAL A 1 93 ? -0.898 12.582 -4.270 1.00 93.25 93 VAL A O 1
ATOM 698 N N . CYS A 1 94 ? -0.417 11.024 -5.812 1.00 93.81 94 CYS A N 1
ATOM 699 C CA . CYS A 1 94 ? -1.637 10.258 -5.604 1.00 93.81 94 CYS A CA 1
ATOM 700 C C . CYS A 1 94 ? -1.404 9.040 -4.710 1.00 93.81 94 CYS A C 1
ATOM 702 O O . CYS A 1 94 ? -2.176 8.850 -3.778 1.00 93.81 94 CYS A O 1
ATOM 704 N N . GLU A 1 95 ? -0.368 8.232 -4.936 1.00 93.38 95 GLU A N 1
ATOM 705 C CA . GLU A 1 95 ? -0.207 6.947 -4.243 1.00 93.38 95 GLU A CA 1
ATOM 706 C C . GLU A 1 95 ? -0.035 7.118 -2.724 1.00 93.38 95 GLU A C 1
ATOM 708 O O . GLU A 1 95 ? -0.960 6.855 -1.946 1.00 93.38 95 GLU A O 1
ATOM 713 N N . GLY A 1 96 ? 1.128 7.607 -2.290 1.00 93.12 96 GLY A N 1
ATOM 714 C CA . GLY A 1 96 ? 1.436 7.800 -0.873 1.00 93.12 96 GLY A CA 1
ATOM 715 C C . GLY A 1 96 ? 0.447 8.723 -0.140 1.00 93.12 96 GLY A C 1
ATOM 716 O O . GLY A 1 96 ? -0.085 8.334 0.908 1.00 93.12 96 GLY A O 1
ATOM 717 N N . PRO A 1 97 ? 0.131 9.919 -0.678 1.00 96.06 97 PRO A N 1
ATOM 718 C CA . PRO A 1 97 ? -0.756 10.874 -0.016 1.00 96.06 97 PRO A CA 1
ATOM 719 C C . PRO A 1 97 ? -2.190 10.377 0.183 1.00 96.06 97 PRO A C 1
ATOM 721 O O . PRO A 1 97 ? -2.772 10.626 1.243 1.00 96.06 97 PRO A O 1
ATOM 724 N N . ILE A 1 98 ? -2.768 9.643 -0.777 1.00 96.88 98 ILE A N 1
ATOM 725 C CA . ILE A 1 98 ? -4.117 9.080 -0.608 1.00 96.88 98 ILE A CA 1
ATOM 726 C C . ILE A 1 98 ? -4.104 8.007 0.486 1.00 96.88 98 ILE A C 1
ATOM 728 O O . ILE A 1 98 ? -4.988 8.005 1.347 1.00 96.88 98 ILE A O 1
ATOM 732 N N . VAL A 1 99 ? -3.091 7.134 0.513 1.00 96.69 99 VAL A N 1
ATOM 733 C CA . VAL A 1 99 ? -2.965 6.103 1.558 1.00 96.69 99 VAL A CA 1
ATOM 734 C C . VAL A 1 99 ? -2.804 6.738 2.945 1.00 96.69 99 VAL A C 1
ATOM 736 O O . VAL A 1 99 ? -3.482 6.329 3.894 1.00 96.69 99 VAL A O 1
ATOM 739 N N . MET A 1 100 ? -1.989 7.791 3.057 1.00 97.38 100 MET A N 1
ATOM 740 C CA . MET A 1 100 ? -1.865 8.577 4.289 1.00 97.38 100 MET A CA 1
ATOM 741 C C . MET A 1 100 ? -3.201 9.176 4.723 1.00 97.38 100 MET A C 1
ATOM 743 O O . MET A 1 100 ? -3.588 9.036 5.885 1.00 97.38 100 MET A O 1
ATOM 747 N N . ALA A 1 101 ? -3.911 9.834 3.803 1.00 97.88 101 ALA A N 1
ATOM 748 C CA . ALA A 1 101 ? -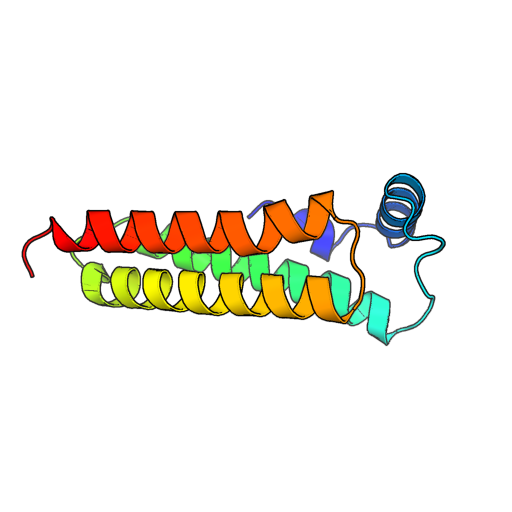5.188 10.473 4.094 1.00 97.88 101 ALA A CA 1
ATOM 749 C C . ALA A 1 101 ? -6.213 9.458 4.620 1.00 97.88 101 ALA A C 1
ATOM 751 O O . ALA A 1 101 ? -6.866 9.715 5.634 1.00 97.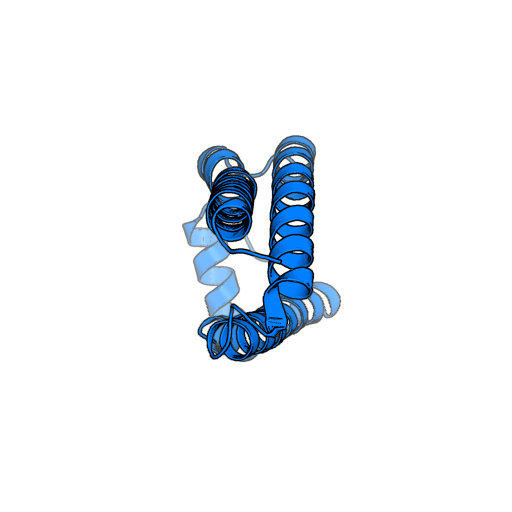88 101 ALA A O 1
ATOM 752 N N . ILE A 1 102 ? -6.299 8.275 4.003 1.00 97.62 102 ILE A N 1
ATOM 753 C CA . ILE A 1 102 ? -7.163 7.181 4.468 1.00 97.62 102 ILE A CA 1
ATOM 754 C C . ILE A 1 102 ? -6.780 6.753 5.891 1.00 97.62 102 ILE A C 1
ATOM 756 O O . ILE A 1 102 ? -7.656 6.652 6.751 1.00 97.62 102 ILE A O 1
ATOM 760 N N . GLY A 1 103 ? -5.488 6.555 6.171 1.00 97.69 103 GLY A N 1
ATOM 761 C CA . GLY A 1 103 ? -5.007 6.202 7.510 1.00 97.69 103 GLY A CA 1
ATOM 762 C C . GLY A 1 103 ? -5.383 7.243 8.572 1.00 97.69 103 GLY A C 1
ATOM 763 O O . GLY A 1 103 ? -5.900 6.891 9.636 1.00 97.69 103 GLY A O 1
ATOM 764 N N . VAL A 1 104 ? -5.211 8.534 8.262 1.00 98.31 104 VAL A N 1
ATOM 765 C CA . VAL A 1 104 ? -5.609 9.646 9.145 1.00 98.31 104 VAL A CA 1
ATOM 766 C C . VAL A 1 104 ? -7.117 9.643 9.396 1.00 98.31 104 VAL A C 1
ATOM 768 O O . VAL A 1 104 ? -7.540 9.779 10.546 1.00 98.31 104 VAL A O 1
ATOM 771 N N . ILE A 1 105 ? -7.930 9.457 8.353 1.00 98.12 105 ILE A N 1
ATOM 772 C CA . ILE A 1 105 ? -9.394 9.399 8.470 1.00 98.12 105 ILE A CA 1
ATOM 773 C C . ILE A 1 105 ? -9.811 8.229 9.368 1.00 98.12 105 ILE A C 1
ATOM 775 O O . ILE A 1 105 ? -10.595 8.425 10.299 1.00 98.12 105 ILE A O 1
ATOM 779 N N . VAL A 1 106 ? -9.253 7.034 9.150 1.00 97.44 106 VAL A N 1
ATOM 780 C CA . VAL A 1 106 ? -9.534 5.847 9.973 1.00 97.44 106 VAL A CA 1
ATOM 781 C C . VAL A 1 106 ? -9.191 6.106 11.440 1.00 97.44 106 VAL A C 1
ATOM 783 O O . VAL A 1 106 ? -10.014 5.837 12.316 1.00 97.44 106 VAL A O 1
ATOM 786 N N . LEU A 1 107 ? -8.025 6.689 11.729 1.00 97.75 107 LEU A N 1
ATOM 787 C CA . LEU A 1 107 ? -7.626 7.039 13.095 1.00 97.75 107 LEU A CA 1
ATOM 788 C C . LEU A 1 107 ? -8.548 8.086 13.725 1.00 97.75 107 LEU A C 1
ATOM 790 O O . LEU A 1 107 ? -8.919 7.958 14.894 1.00 97.75 107 LEU A O 1
ATOM 794 N N . ALA A 1 108 ? -8.931 9.113 12.968 1.00 97.69 108 ALA A N 1
ATOM 795 C CA . ALA A 1 108 ? -9.827 10.159 13.444 1.00 97.69 108 ALA A CA 1
ATOM 796 C C . ALA A 1 108 ? -11.215 9.600 13.793 1.00 97.69 108 ALA A C 1
ATOM 798 O O . ALA A 1 108 ? -11.789 9.986 14.813 1.00 97.69 108 ALA A O 1
ATOM 799 N N . LEU A 1 109 ? -11.730 8.662 12.993 1.00 96.81 109 LEU A N 1
ATOM 800 C CA . LEU A 1 109 ? -12.993 7.972 13.256 1.00 96.81 109 LEU A CA 1
ATOM 801 C C . LEU A 1 109 ? -12.877 6.992 14.430 1.00 96.81 109 LEU A C 1
ATOM 803 O O . LEU A 1 109 ? -13.731 6.998 15.315 1.00 96.81 109 LEU A O 1
ATOM 807 N N . ALA A 1 110 ? -11.796 6.211 14.502 1.00 95.31 110 ALA A N 1
ATOM 808 C CA . ALA A 1 110 ? -11.555 5.255 15.583 1.00 95.31 110 ALA A CA 1
ATOM 809 C C . ALA A 1 110 ? -11.433 5.924 16.963 1.00 95.31 110 ALA A C 1
ATOM 811 O O . ALA A 1 110 ? -11.761 5.311 17.977 1.00 95.31 110 ALA A O 1
ATOM 812 N N . ARG A 1 111 ? -10.989 7.188 17.026 1.00 93.81 111 ARG A N 1
ATOM 813 C CA . ARG A 1 111 ? -10.953 7.984 18.268 1.00 93.81 111 ARG A CA 1
ATOM 814 C C . ARG A 1 111 ? -12.338 8.372 18.794 1.00 93.81 111 ARG A C 1
ATOM 816 O O . ARG A 1 111 ? -12.443 8.721 19.962 1.00 93.81 111 ARG A O 1
ATOM 823 N N . ARG A 1 112 ? -13.383 8.328 17.960 1.00 94.19 112 ARG A N 1
ATOM 824 C CA . ARG A 1 112 ? -14.764 8.649 18.368 1.00 94.19 112 ARG A CA 1
ATOM 825 C C . ARG A 1 112 ? -15.484 7.468 19.016 1.00 94.19 112 ARG A C 1
ATOM 827 O O . ARG A 1 112 ? -16.573 7.648 19.551 1.00 94.19 112 ARG A O 1
ATOM 834 N N . LEU A 1 113 ? -14.911 6.269 18.933 1.00 90.50 113 LEU A N 1
ATOM 835 C CA . LEU A 1 113 ? -15.473 5.066 19.531 1.00 90.50 113 LEU A CA 1
ATOM 836 C C . LEU A 1 113 ? -14.946 4.905 20.966 1.00 90.50 113 LEU A C 1
ATOM 838 O O . LEU A 1 113 ? -13.744 5.088 21.182 1.00 90.50 113 LEU A O 1
ATOM 842 N N . PRO A 1 114 ? -15.815 4.569 21.939 1.00 78.56 114 PRO A N 1
ATOM 843 C CA . PRO A 1 114 ? -15.373 4.231 23.286 1.00 78.56 114 PRO A CA 1
ATOM 844 C C . PRO A 1 114 ? -14.464 2.996 23.242 1.00 78.56 114 PRO A C 1
ATOM 846 O O . PRO A 1 114 ? -14.631 2.134 22.376 1.00 78.56 114 PRO A O 1
ATOM 849 N N . ALA A 1 115 ? -13.472 2.978 24.136 1.00 68.75 115 ALA A N 1
ATOM 850 C CA . ALA A 1 115 ? -12.536 1.867 24.288 1.00 68.75 115 ALA A CA 1
ATOM 851 C C . ALA A 1 115 ? -13.228 0.616 24.840 1.00 68.75 115 ALA A C 1
ATOM 853 O O . ALA A 1 115 ? -14.171 0.779 25.649 1.00 68.75 115 ALA A O 1
#

pLDDT: mean 94.27, std 4.92, range [63.88, 98.38]